Protein AF-A0A9N8WH04-F1 (afdb_monomer_lite)

pLDDT: mean 74.16, std 12.82, range [41.38, 95.62]

Secondary structure (DSSP, 8-state):
----PPPPEEEEE-SSS-EEEEEPPPPP-TTSSHHHHHHHHHTTTTS-GGGG--HHHHHHHHHHHHHHHHHHHHHHHHHHHHHHHHHHHHHHHHHHHHHHHHHHHHHHSTT-TTTSS--HHHHHHHHHH--S-------HHHHHHHHHHHHHHHTS--

Sequence (158 aa):
MRLSQSPTSYEVSNGSDSVFNMTGEEPNNLFSNFFSAIITVYNWDSVSLDTWGFWPLIIMSVIGNVIFVIILQNVIISFMSAAFEDADKDGKHAVIFNQSKLIYDYAFKENSIFFSGQTDLDSKLKDKLRVKYICFYNELAITESWREKSLKWESIPI

Foldseek 3Di:
DDQWFAWDWDWDDDPDPDTDTDTHDTDDDQPPDPVSVVVCLVCVVVDDPVRSVDVVVVVCNVVVVVVVCVVVVVVVCVVVVVVVVVCVLVVVVVVVVVVVVVVVCVCVPPPRCNPPPDDPCVVCVCVVVVDPDDDDDDPPVVVVVVVVVVVVSVPPDD

Structure (mmCIF, N/CA/C/O backbone):
data_AF-A0A9N8WH04-F1
#
_entry.id   AF-A0A9N8WH04-F1
#
loop_
_atom_site.group_PDB
_atom_site.id
_atom_site.type_symbol
_atom_site.label_atom_id
_atom_site.label_alt_id
_atom_site.label_comp_id
_atom_site.label_asym_id
_atom_site.label_entity_id
_atom_site.label_seq_id
_atom_site.pdbx_PDB_ins_code
_atom_site.Cartn_x
_atom_site.Cartn_y
_atom_site.Cartn_z
_atom_site.occupancy
_atom_site.B_iso_or_equiv
_atom_site.auth_seq_id
_atom_site.auth_comp_id
_atom_site.auth_asym_id
_atom_site.auth_atom_id
_atom_site.pdbx_PDB_model_num
ATOM 1 N N . MET A 1 1 ? 28.957 3.208 -28.309 1.00 41.38 1 MET A N 1
ATOM 2 C CA . MET A 1 1 ? 28.004 2.692 -29.312 1.00 41.38 1 MET A CA 1
ATOM 3 C C . MET A 1 1 ? 27.020 3.817 -29.606 1.00 41.38 1 MET A C 1
ATOM 5 O O . MET A 1 1 ? 26.323 4.224 -28.689 1.00 41.38 1 MET A O 1
ATOM 9 N N . ARG A 1 2 ? 27.076 4.440 -30.792 1.00 45.56 2 ARG A N 1
ATOM 10 C CA . ARG A 1 2 ? 26.156 5.530 -31.168 1.00 45.56 2 ARG A CA 1
ATOM 11 C C . ARG A 1 2 ? 24.897 4.894 -31.757 1.00 45.56 2 ARG A C 1
ATOM 13 O O . ARG A 1 2 ? 25.005 4.179 -32.743 1.00 45.56 2 ARG A O 1
ATOM 20 N N . LEU A 1 3 ? 23.748 5.121 -31.126 1.00 53.03 3 LEU A N 1
ATOM 21 C CA . LEU A 1 3 ? 22.442 4.811 -31.708 1.00 53.03 3 LEU A CA 1
ATOM 22 C C . LEU A 1 3 ? 22.166 5.888 -32.766 1.00 53.03 3 LEU A C 1
ATOM 24 O O . LEU A 1 3 ? 22.087 7.067 -32.420 1.00 53.03 3 LEU A O 1
ATOM 28 N N . SER A 1 4 ? 22.123 5.502 -34.039 1.00 53.75 4 SER A N 1
ATOM 29 C CA . SER A 1 4 ? 21.841 6.393 -35.170 1.00 53.75 4 SER A CA 1
ATOM 30 C C . SER A 1 4 ? 20.614 5.884 -35.911 1.00 53.75 4 SER A C 1
ATOM 32 O O . SER A 1 4 ? 20.556 4.709 -36.275 1.00 53.75 4 SER A O 1
ATOM 34 N N . GLN A 1 5 ? 19.645 6.762 -36.133 1.00 59.19 5 GLN A N 1
ATOM 35 C CA . GLN A 1 5 ? 18.474 6.477 -36.953 1.00 59.19 5 GLN A CA 1
ATOM 36 C C . GLN A 1 5 ? 18.784 6.842 -38.409 1.00 59.19 5 GLN A C 1
ATOM 38 O O . GLN A 1 5 ? 19.450 7.842 -38.664 1.00 59.19 5 GLN A O 1
ATOM 43 N N . SER A 1 6 ? 18.311 6.041 -39.366 1.00 56.03 6 SER A N 1
ATOM 44 C CA . SER A 1 6 ? 18.464 6.378 -40.786 1.00 56.03 6 SER A CA 1
ATOM 45 C C . SER A 1 6 ? 17.528 7.537 -41.158 1.00 56.03 6 SER A C 1
ATOM 47 O O . SER A 1 6 ? 16.354 7.496 -40.775 1.00 56.03 6 SER A O 1
ATOM 49 N N . PRO A 1 7 ? 18.008 8.560 -41.885 1.00 59.31 7 PRO A N 1
ATOM 50 C CA . PRO A 1 7 ? 17.178 9.695 -42.260 1.00 59.31 7 PRO A CA 1
ATOM 51 C C . PRO A 1 7 ? 16.069 9.274 -43.231 1.00 59.31 7 PRO A C 1
ATOM 53 O O . PRO A 1 7 ? 16.267 8.447 -44.122 1.00 59.31 7 PRO A O 1
ATOM 56 N N . THR A 1 8 ? 14.881 9.853 -43.061 1.00 58.41 8 THR A N 1
ATOM 57 C CA . THR A 1 8 ? 13.728 9.590 -43.929 1.00 58.41 8 THR A CA 1
ATOM 58 C C . THR A 1 8 ? 13.892 10.322 -45.259 1.00 58.41 8 THR A C 1
ATOM 60 O O . THR A 1 8 ? 14.022 11.547 -45.275 1.00 58.41 8 THR A O 1
ATOM 63 N N . SER A 1 9 ? 13.870 9.585 -46.371 1.00 60.44 9 SER A N 1
ATOM 64 C CA . SER A 1 9 ? 13.879 10.146 -47.727 1.00 60.44 9 SER A CA 1
ATOM 65 C C . SER A 1 9 ? 12.450 10.373 -48.204 1.00 60.44 9 SER A C 1
ATOM 67 O O . SER A 1 9 ? 11.623 9.465 -48.111 1.00 60.44 9 SER A O 1
ATOM 69 N N . TYR A 1 10 ? 12.164 11.562 -48.726 1.00 63.59 10 TYR A N 1
ATOM 70 C CA . TYR A 1 10 ? 10.883 11.891 -49.341 1.00 63.59 10 TYR A CA 1
ATOM 71 C C . TYR A 1 10 ? 11.083 12.253 -50.812 1.00 63.59 10 TYR A C 1
ATOM 73 O O . TYR A 1 10 ? 11.990 13.009 -51.164 1.00 63.59 10 TYR A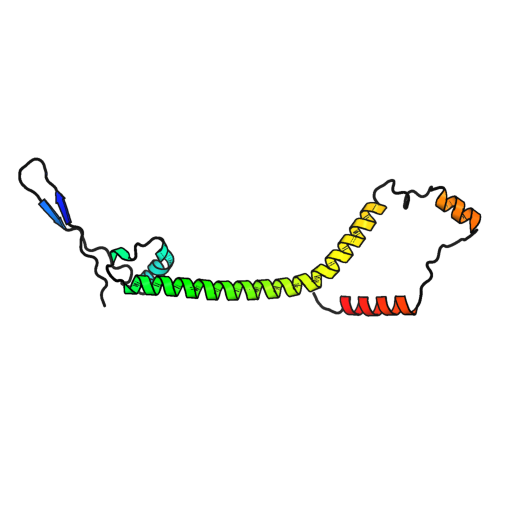 O 1
ATOM 81 N N . GLU A 1 11 ? 10.239 11.678 -51.668 1.00 68.69 11 GLU A N 1
ATOM 82 C CA . GLU A 1 11 ? 10.210 11.975 -53.098 1.00 68.69 11 GLU A CA 1
ATOM 83 C C . GLU A 1 11 ? 9.125 13.019 -53.359 1.00 68.69 11 GLU A C 1
ATOM 85 O O . GLU A 1 11 ? 7.943 12.793 -53.087 1.00 68.69 11 GLU A O 1
ATOM 90 N N . VAL A 1 12 ? 9.524 14.184 -53.869 1.00 66.75 12 VAL A N 1
ATOM 91 C CA . VAL A 1 12 ? 8.592 15.253 -54.246 1.00 66.75 12 VAL A CA 1
ATOM 92 C C . VAL A 1 12 ? 8.569 15.364 -55.765 1.00 66.75 12 VAL A C 1
ATOM 94 O O . VAL A 1 12 ? 9.560 15.760 -56.378 1.00 66.75 12 VAL A O 1
ATOM 97 N N . SER A 1 13 ? 7.426 15.042 -56.378 1.00 66.38 13 SER A N 1
ATOM 98 C CA . SER A 1 13 ? 7.180 15.282 -57.804 1.00 66.38 13 SER A CA 1
ATOM 99 C C . SER A 1 13 ? 6.296 16.517 -57.979 1.00 66.38 13 SER A C 1
ATOM 101 O O . SER A 1 13 ? 5.121 16.503 -57.605 1.00 66.38 13 SER A O 1
ATOM 103 N N . ASN A 1 14 ? 6.832 17.587 -58.562 1.00 58.03 14 ASN A N 1
ATOM 104 C CA . ASN A 1 14 ? 6.067 18.800 -58.854 1.00 58.03 14 ASN A CA 1
ATOM 105 C C . ASN A 1 14 ? 5.656 18.838 -60.331 1.00 58.03 14 ASN A C 1
ATOM 107 O O . ASN A 1 14 ? 6.241 19.594 -61.103 1.00 58.03 14 ASN A O 1
ATOM 111 N N . GLY A 1 15 ? 4.712 17.974 -60.732 1.00 63.91 15 GLY A N 1
ATOM 112 C CA . GLY A 1 15 ? 3.987 18.030 -62.021 1.00 63.91 15 GLY A CA 1
ATOM 113 C C . GLY A 1 15 ? 4.820 18.100 -63.316 1.00 63.91 15 GLY A C 1
ATOM 114 O O . GLY A 1 15 ? 4.268 18.315 -64.389 1.00 63.91 15 GLY A O 1
ATOM 115 N N . SER A 1 16 ? 6.132 17.933 -63.215 1.00 63.44 16 SER A N 1
ATOM 116 C CA . SER A 1 16 ? 7.155 17.920 -64.253 1.00 63.44 16 SER A CA 1
ATOM 117 C C . SER A 1 16 ? 8.050 16.720 -63.949 1.00 63.44 16 SER A C 1
ATOM 119 O O . SER A 1 16 ? 8.187 16.355 -62.780 1.00 63.44 16 SER A O 1
ATOM 121 N N . ASP A 1 17 ? 8.635 16.092 -64.971 1.00 63.91 17 ASP A N 1
ATOM 122 C CA . ASP A 1 17 ? 9.344 14.797 -64.881 1.00 63.91 17 ASP A CA 1
ATOM 123 C C . ASP A 1 17 ? 10.583 14.778 -63.951 1.00 63.91 17 ASP A C 1
ATOM 125 O O . ASP A 1 17 ? 11.305 13.784 -63.876 1.00 63.91 17 ASP A O 1
ATOM 129 N N . SER A 1 18 ? 10.861 15.860 -63.223 1.00 60.97 18 SER A N 1
ATOM 130 C CA . SER A 1 18 ? 11.890 15.913 -62.189 1.00 60.97 18 SER A CA 1
ATOM 131 C C . SER A 1 18 ? 11.349 15.428 -60.838 1.00 60.97 18 SER A C 1
ATOM 133 O O . SER A 1 18 ? 10.561 16.119 -60.185 1.00 60.97 18 SER A O 1
ATOM 135 N N . VAL A 1 19 ? 11.822 14.259 -60.404 1.00 70.19 19 VAL A N 1
ATOM 136 C CA . VAL A 1 19 ? 11.667 13.748 -59.035 1.00 70.19 19 VAL A CA 1
ATOM 137 C C . VAL A 1 19 ? 12.807 14.300 -58.181 1.00 70.19 19 VAL A C 1
ATOM 139 O O . VAL A 1 19 ? 13.979 14.094 -58.501 1.00 70.19 19 VAL A O 1
ATOM 142 N N . PHE A 1 20 ? 12.476 15.013 -57.104 1.00 65.75 20 PHE A N 1
ATOM 143 C CA . PHE A 1 20 ? 13.465 15.498 -56.143 1.00 65.75 20 PHE A CA 1
ATOM 144 C C . PHE A 1 20 ? 13.474 14.595 -54.911 1.00 65.75 20 PHE A C 1
ATOM 146 O O . PHE A 1 20 ? 12.468 14.502 -54.207 1.00 65.75 20 PHE A O 1
ATOM 153 N N . ASN A 1 21 ? 14.623 13.970 -54.640 1.00 68.50 21 ASN A N 1
ATOM 154 C CA . ASN A 1 21 ? 14.854 13.225 -53.406 1.00 68.50 21 ASN A CA 1
ATOM 155 C C . ASN A 1 21 ? 15.413 14.180 -52.366 1.00 68.50 21 ASN A C 1
ATOM 157 O O . ASN A 1 21 ? 16.516 14.711 -52.515 1.00 68.50 21 ASN A O 1
ATOM 161 N N . MET A 1 22 ? 14.641 14.399 -51.317 1.00 58.47 22 MET A N 1
ATOM 162 C CA . MET A 1 22 ? 15.063 15.210 -50.195 1.00 58.47 22 MET A CA 1
ATOM 163 C C . MET A 1 22 ? 15.243 14.283 -48.993 1.00 58.47 22 MET A C 1
ATOM 165 O O . MET A 1 22 ? 14.351 13.524 -48.616 1.00 58.47 22 MET A O 1
ATOM 169 N N . THR A 1 23 ? 16.434 14.314 -48.411 1.00 62.62 23 THR A N 1
ATOM 170 C CA . THR A 1 23 ? 16.778 13.516 -47.235 1.00 62.62 23 THR A CA 1
ATOM 171 C C . THR A 1 23 ? 16.531 14.375 -45.999 1.00 62.62 23 THR A C 1
ATOM 173 O O . THR A 1 23 ? 17.089 15.467 -45.894 1.00 62.62 23 THR A O 1
ATOM 176 N N . GLY A 1 24 ? 15.660 13.927 -45.091 1.00 59.81 24 GLY A N 1
ATOM 177 C CA . GLY A 1 24 ? 15.426 14.607 -43.813 1.00 59.81 24 GLY A CA 1
ATOM 178 C C . GLY A 1 24 ? 16.674 14.617 -42.925 1.00 59.81 24 GLY A C 1
ATOM 179 O O . GLY A 1 24 ? 17.574 13.797 -43.105 1.00 59.81 24 GLY A O 1
ATOM 180 N N . GLU A 1 25 ? 16.737 15.540 -41.963 1.00 59.53 25 GLU A N 1
ATOM 181 C CA . GLU A 1 25 ? 17.803 15.541 -40.952 1.00 59.53 25 GLU A CA 1
ATOM 182 C C . GLU A 1 25 ? 17.748 14.258 -40.105 1.00 59.53 25 GLU A C 1
ATOM 184 O O . GLU A 1 25 ? 16.666 13.737 -39.818 1.00 59.53 25 GLU A O 1
ATOM 189 N N . GLU A 1 26 ? 18.916 13.739 -39.705 1.00 61.09 26 GLU A N 1
ATOM 190 C CA . GLU A 1 26 ? 18.972 12.628 -38.754 1.00 61.09 26 GLU A CA 1
ATOM 191 C C . GLU A 1 26 ? 18.292 13.052 -37.444 1.00 61.09 26 GLU A C 1
ATOM 193 O O . GLU A 1 26 ? 18.658 14.077 -36.859 1.00 61.09 26 GLU A O 1
ATOM 198 N N . PRO A 1 27 ? 17.304 12.291 -36.951 1.00 63.97 27 PRO A N 1
ATOM 199 C CA . PRO A 1 27 ? 16.611 12.658 -35.732 1.00 63.97 27 PRO A CA 1
ATOM 200 C C . PRO A 1 27 ? 17.558 12.589 -34.534 1.00 63.97 27 PRO A C 1
ATOM 202 O O . PRO A 1 27 ? 18.415 11.709 -34.411 1.00 63.97 27 PRO A O 1
ATOM 205 N N . ASN A 1 28 ? 17.386 13.558 -33.636 1.00 66.00 28 ASN A N 1
ATOM 206 C CA . ASN A 1 28 ? 18.251 13.744 -32.480 1.00 66.00 28 ASN A CA 1
ATOM 207 C C . ASN A 1 28 ? 18.311 12.476 -31.619 1.00 66.00 28 ASN A C 1
ATOM 209 O O . ASN A 1 28 ? 17.286 11.940 -31.196 1.00 66.00 28 ASN A O 1
ATOM 213 N N . ASN A 1 29 ? 19.527 12.021 -31.306 1.00 71.38 29 ASN A N 1
ATOM 214 C CA . ASN A 1 29 ? 19.728 10.873 -30.429 1.00 71.38 29 ASN A CA 1
ATOM 215 C C . ASN A 1 29 ? 19.226 11.188 -29.007 1.00 71.38 29 ASN A C 1
ATOM 217 O O . ASN A 1 29 ? 19.852 11.946 -28.256 1.00 71.38 29 ASN A O 1
ATOM 221 N N . LEU A 1 30 ? 18.115 10.551 -28.637 1.00 70.50 30 LEU A N 1
ATOM 222 C CA . LEU A 1 30 ? 17.441 10.681 -27.344 1.00 70.50 30 LEU A CA 1
ATOM 223 C C . LEU A 1 30 ? 18.308 10.203 -26.157 1.00 70.50 30 LEU A C 1
ATOM 225 O O . LEU A 1 30 ? 18.155 10.681 -25.035 1.00 70.50 30 LEU A O 1
ATOM 229 N N . PHE A 1 31 ? 19.296 9.342 -26.413 1.00 73.25 31 PHE A N 1
ATOM 230 C CA . PHE A 1 31 ? 20.243 8.805 -25.427 1.00 73.25 31 PHE A CA 1
ATOM 231 C C . PHE A 1 31 ? 21.616 9.497 -25.455 1.00 73.25 31 PHE A C 1
ATOM 233 O O . PHE A 1 31 ? 22.594 8.974 -24.921 1.00 73.25 31 PHE A O 1
ATOM 240 N N . SER A 1 32 ? 21.725 10.662 -26.098 1.00 78.56 32 SER A N 1
ATOM 241 C CA . SER A 1 32 ? 23.000 11.376 -26.281 1.00 78.56 32 SER A CA 1
ATOM 242 C C . SER A 1 32 ? 23.643 11.880 -24.983 1.00 78.56 32 SER A C 1
ATOM 244 O O . SER A 1 32 ? 24.868 11.969 -24.908 1.00 78.56 32 SER A O 1
ATOM 246 N N . ASN A 1 33 ? 22.843 12.204 -23.965 1.00 80.69 33 ASN A N 1
ATOM 247 C CA . ASN A 1 33 ? 23.299 12.704 -22.667 1.00 80.69 33 ASN A CA 1
ATOM 248 C C . ASN A 1 33 ? 22.556 11.983 -21.533 1.00 80.69 33 ASN A C 1
ATOM 250 O O . ASN A 1 33 ? 21.420 11.554 -21.715 1.00 80.69 33 ASN A O 1
ATOM 254 N N . PHE A 1 34 ? 23.172 11.897 -20.355 1.00 78.88 34 PHE A N 1
ATOM 255 C CA . PHE A 1 34 ? 22.618 11.291 -19.146 1.00 78.88 34 PHE A CA 1
ATOM 256 C C . PHE A 1 34 ? 21.215 11.816 -18.805 1.00 78.88 34 PHE A C 1
ATOM 258 O O . PHE A 1 34 ? 20.294 11.026 -18.624 1.00 78.88 34 PHE A O 1
ATOM 265 N N . PHE A 1 35 ? 21.013 13.138 -18.788 1.00 79.81 35 PHE A N 1
ATOM 266 C CA . PHE A 1 35 ? 19.697 13.717 -18.493 1.00 79.81 35 PHE A CA 1
ATOM 267 C C . PHE A 1 35 ? 18.659 13.415 -19.580 1.00 79.81 35 PHE A C 1
ATOM 269 O O . PHE A 1 35 ? 17.525 13.064 -19.263 1.00 79.81 35 PHE A O 1
ATOM 276 N N . SER A 1 36 ? 19.052 13.480 -20.855 1.00 76.44 36 SER A N 1
ATOM 277 C CA . SER A 1 36 ? 18.177 13.112 -21.975 1.00 76.44 36 SER A CA 1
ATOM 278 C C . SER A 1 36 ? 17.806 11.631 -21.930 1.00 76.44 36 SER A C 1
ATOM 280 O O . SER A 1 36 ? 16.652 11.285 -22.164 1.00 76.44 36 SER A O 1
ATOM 282 N N . ALA A 1 37 ? 18.743 10.765 -21.541 1.00 80.00 37 ALA A N 1
ATOM 283 C CA . ALA A 1 37 ? 18.500 9.343 -21.357 1.00 80.00 37 ALA A CA 1
ATOM 284 C C . ALA A 1 37 ? 17.501 9.088 -20.219 1.00 80.00 37 ALA A C 1
ATOM 286 O O . ALA A 1 37 ? 16.590 8.289 -20.400 1.00 80.00 37 ALA A O 1
ATOM 287 N N . ILE A 1 38 ? 17.602 9.806 -19.093 1.00 80.12 38 ILE A N 1
ATOM 288 C CA . ILE A 1 38 ? 16.616 9.712 -18.001 1.00 80.12 38 ILE A CA 1
ATOM 289 C C . ILE A 1 38 ? 15.223 10.117 -18.488 1.00 80.12 38 ILE A C 1
ATOM 291 O O . ILE A 1 38 ? 14.267 9.378 -18.271 1.00 80.12 38 ILE A O 1
ATOM 295 N N . ILE A 1 39 ? 15.102 11.258 -19.173 1.00 80.81 39 ILE A N 1
ATOM 296 C CA . ILE A 1 39 ? 13.814 11.745 -19.695 1.00 80.81 39 ILE A CA 1
ATOM 297 C C . ILE A 1 39 ? 13.236 10.758 -20.719 1.00 80.81 39 ILE A C 1
ATOM 299 O O . ILE A 1 39 ? 12.033 10.507 -20.735 1.00 80.81 39 ILE A O 1
ATOM 303 N N . THR A 1 40 ? 14.096 10.163 -21.542 1.00 79.25 40 THR A N 1
ATOM 304 C CA . THR A 1 40 ? 13.710 9.165 -22.546 1.00 79.25 40 THR A CA 1
ATOM 305 C C . THR A 1 40 ? 13.233 7.867 -21.904 1.00 79.25 40 THR A C 1
ATOM 307 O O . THR A 1 40 ? 12.235 7.313 -22.348 1.00 79.25 40 THR A O 1
ATOM 310 N N . VAL A 1 41 ? 13.896 7.395 -20.843 1.00 79.25 41 VAL A N 1
ATOM 311 C CA . VAL A 1 41 ? 13.463 6.212 -20.080 1.00 79.25 41 VAL A CA 1
ATOM 312 C C . VAL A 1 41 ? 12.170 6.494 -19.312 1.00 79.25 41 VAL A C 1
ATOM 314 O O . VAL A 1 41 ? 11.294 5.642 -19.265 1.00 79.25 41 VAL A O 1
ATOM 317 N N . TYR A 1 42 ? 12.004 7.695 -18.755 1.00 77.94 42 TYR A N 1
ATOM 318 C CA . TYR A 1 42 ? 10.766 8.091 -18.080 1.00 77.94 42 TYR A CA 1
ATOM 319 C C . TYR A 1 42 ? 9.567 8.112 -19.044 1.00 77.94 42 TYR A C 1
ATOM 321 O O . TYR A 1 42 ? 8.492 7.623 -18.713 1.00 77.94 42 TYR A O 1
ATOM 329 N N . ASN A 1 43 ? 9.772 8.607 -20.267 1.00 77.69 43 ASN A N 1
ATOM 330 C CA . ASN A 1 43 ? 8.753 8.658 -21.317 1.00 77.69 43 ASN A CA 1
ATOM 331 C C . ASN A 1 43 ? 8.783 7.437 -22.256 1.00 77.69 43 ASN A C 1
ATOM 333 O O . ASN A 1 43 ? 8.215 7.496 -23.347 1.00 77.69 43 ASN A O 1
ATOM 337 N N . TRP A 1 44 ? 9.427 6.333 -21.867 1.00 77.56 44 TRP A N 1
ATOM 338 C CA . TRP A 1 44 ? 9.657 5.171 -22.738 1.00 77.56 44 TRP A CA 1
ATOM 339 C C . TRP A 1 44 ? 8.390 4.484 -23.264 1.00 77.56 44 TRP A C 1
ATOM 341 O O . TRP A 1 44 ? 8.457 3.813 -24.286 1.00 77.56 44 TRP A O 1
ATOM 351 N N . ASP A 1 45 ? 7.244 4.688 -22.610 1.00 72.06 45 ASP A N 1
ATOM 352 C CA . ASP A 1 45 ? 5.932 4.189 -23.037 1.00 72.06 45 ASP A CA 1
ATOM 353 C C . ASP A 1 45 ? 5.433 4.925 -24.294 1.00 72.06 45 ASP A C 1
ATOM 355 O O . ASP A 1 45 ? 4.764 4.359 -25.152 1.00 72.06 45 ASP A O 1
ATOM 359 N N . SER A 1 46 ? 5.839 6.189 -24.450 1.00 70.38 46 SER A N 1
ATOM 360 C CA . SER A 1 46 ? 5.495 7.039 -25.597 1.00 70.38 46 SER A CA 1
ATOM 361 C C . SER A 1 46 ? 6.509 6.980 -26.744 1.00 70.38 46 SER A C 1
ATOM 363 O O . SER A 1 46 ? 6.264 7.534 -27.815 1.00 70.38 46 SER A O 1
ATOM 365 N N . VAL A 1 47 ? 7.658 6.329 -26.533 1.00 69.25 47 VAL A N 1
ATOM 366 C CA . VAL A 1 47 ? 8.751 6.262 -27.508 1.00 69.25 47 VAL A CA 1
ATOM 367 C C . VAL A 1 47 ? 8.772 4.882 -28.155 1.00 69.25 47 VAL A C 1
ATOM 369 O O . VAL A 1 47 ? 8.973 3.869 -27.490 1.00 69.25 47 VAL A O 1
ATOM 372 N N . SER A 1 48 ? 8.639 4.828 -29.480 1.00 66.81 48 SER A N 1
ATOM 373 C CA . SER A 1 48 ? 8.793 3.589 -30.242 1.00 66.81 48 SER A CA 1
ATOM 374 C C . SER A 1 48 ? 10.255 3.124 -30.227 1.00 66.81 48 SER A C 1
ATOM 376 O O . SER A 1 48 ? 11.081 3.536 -31.042 1.00 66.81 48 SER A O 1
ATOM 378 N N . LEU A 1 49 ? 10.586 2.231 -29.289 1.00 67.69 49 LEU A N 1
ATOM 379 C CA . LEU A 1 49 ? 11.927 1.640 -29.160 1.00 67.69 49 LEU A CA 1
ATOM 380 C C . LEU A 1 49 ? 12.355 0.845 -30.411 1.00 67.69 49 LEU A C 1
ATOM 382 O O . LEU A 1 49 ? 13.549 0.688 -30.656 1.00 67.69 49 LEU A O 1
ATOM 386 N N . ASP A 1 50 ? 11.392 0.403 -31.223 1.00 66.75 50 ASP A N 1
ATOM 387 C CA . ASP A 1 50 ? 11.610 -0.290 -32.501 1.00 66.75 50 ASP A CA 1
ATOM 388 C C . ASP A 1 50 ? 12.220 0.617 -33.590 1.00 66.75 50 ASP A C 1
ATOM 390 O O . ASP A 1 50 ? 12.980 0.166 -34.445 1.00 66.75 50 ASP A O 1
ATOM 394 N N . THR A 1 51 ? 12.000 1.935 -33.511 1.00 63.69 51 THR A N 1
ATOM 395 C CA . THR A 1 51 ? 12.532 2.916 -34.478 1.00 63.69 51 THR A CA 1
ATOM 396 C C . THR A 1 51 ? 14.065 2.951 -34.522 1.00 63.69 51 THR A C 1
ATOM 398 O O . THR A 1 51 ? 14.653 3.385 -35.512 1.00 63.69 51 THR A O 1
ATOM 401 N N . TRP A 1 52 ? 14.728 2.464 -33.472 1.00 65.38 52 TRP A N 1
ATOM 402 C CA . TRP A 1 52 ? 16.185 2.487 -33.333 1.00 65.38 52 TRP A CA 1
ATOM 403 C C . TRP A 1 52 ? 16.879 1.239 -33.899 1.00 65.38 52 TRP A C 1
ATOM 405 O O . TRP A 1 52 ? 18.106 1.160 -33.841 1.00 65.38 52 TRP A O 1
ATOM 415 N N . GLY A 1 53 ? 16.127 0.254 -34.416 1.00 67.50 53 GLY A N 1
ATOM 416 C CA . GLY A 1 53 ? 16.678 -0.956 -35.046 1.00 67.50 53 GLY A CA 1
ATOM 417 C C . GLY A 1 53 ? 17.563 -1.809 -34.126 1.00 67.50 53 GLY A C 1
ATOM 418 O O . GLY A 1 53 ? 18.362 -2.616 -34.600 1.00 67.50 53 GLY A O 1
ATOM 419 N N . PHE A 1 54 ? 17.463 -1.620 -32.806 1.00 74.38 54 PHE A N 1
ATOM 420 C CA . PHE A 1 54 ? 18.357 -2.220 -31.819 1.00 74.38 54 PHE A CA 1
ATOM 421 C C . PHE A 1 54 ? 17.578 -3.110 -30.850 1.00 74.38 54 PHE A C 1
ATOM 423 O O . PHE A 1 54 ? 17.147 -2.696 -29.775 1.00 74.38 54 PHE A O 1
ATOM 430 N N . TRP A 1 55 ? 17.440 -4.379 -31.231 1.00 77.00 55 TRP A N 1
ATOM 431 C CA . TRP A 1 55 ? 16.730 -5.410 -30.469 1.00 77.00 55 TRP A CA 1
ATOM 432 C C . TRP A 1 55 ? 17.097 -5.489 -28.965 1.00 77.00 55 TRP A C 1
ATOM 434 O O . TRP A 1 55 ? 16.177 -5.625 -28.153 1.00 77.00 55 TRP A O 1
ATOM 444 N N . PRO A 1 56 ? 18.364 -5.339 -28.517 1.00 82.69 56 PRO A N 1
ATOM 445 C CA . PRO A 1 56 ? 18.670 -5.425 -27.086 1.00 82.69 56 PRO A CA 1
ATOM 446 C C . PRO A 1 56 ? 17.982 -4.359 -26.213 1.00 82.69 56 PRO A C 1
ATOM 448 O O . PRO A 1 56 ? 17.734 -4.622 -25.036 1.00 82.69 56 PRO A O 1
ATOM 451 N N . LEU A 1 57 ? 17.614 -3.190 -26.763 1.00 77.50 57 LEU A N 1
ATOM 452 C CA . LEU A 1 57 ? 16.824 -2.176 -26.040 1.00 77.50 57 LEU A CA 1
ATOM 453 C C . LEU A 1 57 ? 15.433 -2.705 -25.671 1.00 77.50 57 LEU A C 1
ATOM 455 O O . LEU A 1 57 ? 14.950 -2.449 -24.569 1.00 77.50 57 LEU A O 1
ATOM 459 N N . ILE A 1 58 ? 14.820 -3.489 -26.560 1.00 79.81 58 ILE A N 1
ATOM 460 C CA . ILE A 1 58 ? 13.502 -4.093 -26.339 1.00 79.81 58 ILE A CA 1
ATOM 461 C C . ILE A 1 58 ? 13.581 -5.098 -25.183 1.00 79.81 58 ILE A C 1
ATOM 463 O O . ILE A 1 58 ? 12.763 -5.053 -24.267 1.00 79.81 58 ILE A O 1
ATOM 467 N N . ILE A 1 59 ? 14.606 -5.957 -25.167 1.00 85.19 59 ILE A N 1
ATOM 468 C CA . ILE A 1 59 ? 14.810 -6.933 -24.083 1.00 85.19 59 ILE A CA 1
ATOM 469 C C . ILE A 1 59 ? 15.039 -6.229 -22.741 1.00 85.19 59 ILE A C 1
ATOM 471 O O . ILE A 1 59 ? 14.402 -6.582 -21.748 1.00 85.19 59 ILE A O 1
ATOM 475 N N . MET A 1 60 ? 15.929 -5.232 -22.701 1.00 84.44 60 MET A N 1
ATOM 476 C CA . MET A 1 60 ? 16.212 -4.481 -21.473 1.00 84.44 60 MET A CA 1
ATOM 477 C C . MET A 1 60 ? 14.962 -3.776 -20.948 1.00 84.44 60 MET A C 1
ATOM 479 O O . MET A 1 60 ? 14.759 -3.729 -19.736 1.00 84.44 60 MET A O 1
ATOM 483 N N . SER A 1 61 ? 14.104 -3.286 -21.847 1.00 79.44 61 SER A N 1
ATOM 484 C CA . SER A 1 61 ? 12.842 -2.657 -21.469 1.00 79.44 61 SER A CA 1
ATOM 485 C C . SER A 1 61 ? 11.874 -3.635 -20.801 1.00 79.44 61 SER A C 1
ATOM 487 O O . SER A 1 61 ? 11.337 -3.359 -19.725 1.00 79.44 61 SER A O 1
ATOM 489 N N . VAL A 1 62 ? 11.711 -4.827 -21.379 1.00 85.88 62 VAL A N 1
ATOM 490 C CA . VAL A 1 62 ? 10.862 -5.881 -20.805 1.00 85.88 62 VAL A CA 1
ATOM 491 C C . VAL A 1 62 ? 11.391 -6.331 -19.443 1.00 85.88 62 VAL A C 1
ATOM 493 O O . VAL A 1 62 ? 10.633 -6.395 -18.477 1.00 85.88 62 VAL A O 1
ATOM 496 N N . ILE A 1 63 ? 12.696 -6.594 -19.334 1.00 89.88 63 ILE A N 1
ATOM 497 C CA . ILE A 1 63 ? 13.317 -7.026 -18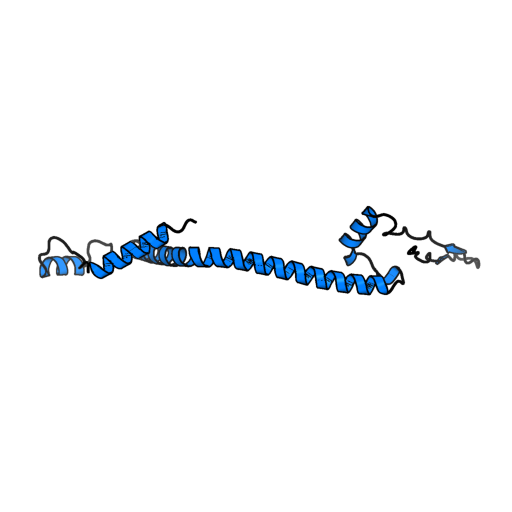.073 1.00 89.88 63 ILE A CA 1
ATOM 498 C C . ILE A 1 63 ? 13.196 -5.933 -17.005 1.00 89.88 63 ILE A C 1
ATOM 500 O O . ILE A 1 63 ? 12.831 -6.227 -15.867 1.00 89.88 63 ILE A O 1
ATOM 504 N N . GLY A 1 64 ? 13.457 -4.675 -17.368 1.00 88.12 64 GLY A N 1
ATOM 505 C CA . GLY A 1 64 ? 13.331 -3.532 -16.465 1.00 88.12 64 GLY A CA 1
ATOM 506 C C . GLY A 1 64 ? 11.913 -3.377 -15.921 1.00 88.12 64 GLY A C 1
ATOM 507 O O . GLY A 1 64 ? 11.744 -3.232 -14.713 1.00 88.12 64 GLY A O 1
ATOM 508 N N . ASN A 1 65 ? 10.899 -3.498 -16.784 1.00 87.06 65 ASN A N 1
ATOM 509 C CA . ASN A 1 65 ? 9.491 -3.485 -16.380 1.00 87.06 65 ASN A CA 1
ATOM 510 C C . ASN A 1 65 ? 9.162 -4.610 -15.396 1.00 87.06 65 ASN A C 1
ATOM 512 O O . ASN A 1 65 ? 8.561 -4.361 -14.354 1.00 87.06 65 ASN A O 1
ATOM 516 N N . VAL A 1 66 ? 9.579 -5.844 -15.695 1.00 92.31 66 VAL A N 1
ATOM 517 C CA . VAL A 1 66 ? 9.320 -7.000 -14.822 1.00 92.31 66 VAL A CA 1
ATOM 518 C C . VAL A 1 66 ? 9.955 -6.795 -13.447 1.00 92.31 66 VAL A C 1
ATOM 520 O O . VAL A 1 66 ? 9.291 -6.984 -12.429 1.00 92.31 66 VAL A O 1
ATOM 523 N N . ILE A 1 67 ? 11.213 -6.352 -13.398 1.00 93.75 67 ILE A N 1
ATOM 524 C CA . ILE A 1 67 ? 11.909 -6.061 -12.137 1.00 93.75 67 ILE A CA 1
ATOM 525 C C . ILE A 1 67 ? 11.207 -4.928 -11.380 1.00 93.75 67 ILE A C 1
ATOM 527 O O . ILE A 1 67 ? 10.991 -5.046 -10.175 1.00 93.75 67 ILE A O 1
ATOM 531 N N . PHE A 1 68 ? 10.819 -3.856 -12.073 1.00 90.44 68 PHE A N 1
ATOM 532 C CA . PHE A 1 68 ? 10.117 -2.725 -11.471 1.00 90.44 68 PHE A CA 1
ATOM 533 C C . PHE A 1 68 ? 8.793 -3.157 -10.832 1.00 90.44 68 PHE A C 1
ATOM 535 O O . PHE A 1 68 ? 8.540 -2.832 -9.672 1.00 90.44 68 PHE A O 1
ATOM 542 N N . VAL A 1 69 ? 7.993 -3.955 -11.544 1.00 94.00 69 VAL A N 1
ATOM 543 C CA . VAL A 1 69 ? 6.733 -4.505 -11.026 1.00 94.00 69 VAL A CA 1
ATOM 544 C C . VAL A 1 69 ? 6.982 -5.393 -9.807 1.00 94.00 69 VAL A C 1
ATOM 546 O O . VAL A 1 69 ? 6.279 -5.249 -8.811 1.00 94.00 69 VAL A O 1
ATOM 549 N N . ILE A 1 70 ? 7.999 -6.260 -9.833 1.00 95.62 70 ILE A N 1
ATOM 550 C CA . ILE A 1 70 ? 8.338 -7.127 -8.691 1.00 95.62 70 ILE A CA 1
ATOM 551 C C . ILE A 1 70 ? 8.714 -6.295 -7.459 1.00 95.62 70 ILE A C 1
ATOM 553 O O . ILE A 1 70 ? 8.222 -6.559 -6.362 1.00 95.62 70 ILE A O 1
ATOM 557 N N . ILE A 1 71 ? 9.567 -5.280 -7.625 1.00 94.88 71 ILE A N 1
ATOM 558 C CA . ILE A 1 71 ? 9.985 -4.406 -6.521 1.00 94.88 71 ILE A CA 1
ATOM 559 C C . ILE A 1 71 ? 8.778 -3.652 -5.962 1.00 94.88 71 ILE A C 1
ATOM 561 O O . ILE A 1 71 ? 8.560 -3.665 -4.750 1.00 94.88 71 ILE A O 1
ATOM 565 N N . LEU A 1 72 ? 7.979 -3.029 -6.831 1.00 94.69 72 LEU A N 1
ATOM 566 C CA . LEU A 1 72 ? 6.820 -2.247 -6.416 1.00 94.69 72 LEU A CA 1
ATOM 567 C C . LEU A 1 72 ? 5.792 -3.123 -5.691 1.00 94.69 72 LEU A C 1
ATOM 569 O O . LEU A 1 72 ? 5.304 -2.742 -4.628 1.00 94.69 72 LEU A O 1
ATOM 573 N N . GLN A 1 73 ? 5.522 -4.320 -6.213 1.00 94.25 73 GLN A N 1
ATOM 574 C CA . GLN A 1 73 ? 4.617 -5.278 -5.589 1.00 94.25 73 GLN A CA 1
ATOM 575 C C . GLN A 1 73 ? 5.111 -5.681 -4.193 1.00 94.25 73 GLN A C 1
ATOM 577 O O . GLN A 1 73 ? 4.326 -5.671 -3.246 1.00 94.25 73 GLN A O 1
ATOM 582 N N . ASN A 1 74 ? 6.407 -5.964 -4.033 1.00 94.00 74 ASN A N 1
ATOM 583 C CA . ASN A 1 74 ? 6.994 -6.317 -2.737 1.00 94.00 74 ASN A CA 1
ATOM 584 C C . ASN A 1 74 ? 6.892 -5.173 -1.714 1.00 94.00 74 ASN A C 1
ATOM 586 O O . ASN A 1 74 ? 6.601 -5.417 -0.542 1.00 94.00 74 ASN A O 1
ATOM 590 N N . VAL A 1 75 ? 7.085 -3.924 -2.149 1.00 95.00 75 VAL A N 1
ATOM 591 C CA . VAL A 1 75 ? 6.937 -2.740 -1.286 1.00 95.00 75 VAL A CA 1
ATOM 592 C C . VAL A 1 75 ? 5.480 -2.540 -0.872 1.00 95.00 75 VAL A C 1
ATOM 594 O O . VAL A 1 75 ? 5.213 -2.349 0.313 1.00 95.00 75 VAL A O 1
ATOM 597 N N . ILE A 1 76 ? 4.534 -2.630 -1.814 1.00 94.38 76 ILE A N 1
ATOM 598 C CA . ILE A 1 76 ? 3.099 -2.486 -1.526 1.00 94.38 76 ILE A CA 1
ATOM 599 C C . ILE A 1 76 ? 2.631 -3.570 -0.554 1.00 94.38 76 ILE A C 1
ATOM 601 O O . ILE A 1 76 ? 1.907 -3.260 0.386 1.00 94.38 76 ILE A O 1
ATOM 605 N N . ILE A 1 77 ? 3.058 -4.823 -0.742 1.00 93.88 77 ILE A N 1
ATOM 606 C CA . ILE A 1 77 ? 2.709 -5.926 0.164 1.00 93.88 77 ILE A CA 1
ATOM 607 C C . ILE A 1 77 ? 3.244 -5.657 1.567 1.00 93.88 77 ILE A C 1
ATOM 609 O O . ILE A 1 77 ? 2.500 -5.819 2.529 1.00 93.88 77 ILE A O 1
ATOM 613 N N . SER A 1 78 ? 4.501 -5.229 1.691 1.00 95.19 78 SER A N 1
ATOM 614 C CA . SER A 1 78 ? 5.099 -4.898 2.989 1.00 95.19 78 SER A CA 1
ATOM 615 C C . SER A 1 78 ? 4.339 -3.765 3.684 1.00 95.19 78 SER A C 1
ATOM 617 O O . SER A 1 78 ? 3.937 -3.899 4.838 1.00 95.19 78 SER A O 1
ATOM 619 N N . PHE A 1 79 ? 4.049 -2.690 2.948 1.00 94.06 79 PHE A N 1
ATOM 620 C CA . PHE A 1 79 ? 3.291 -1.550 3.456 1.00 94.06 79 PHE A CA 1
ATOM 621 C C . PHE A 1 79 ? 1.875 -1.944 3.897 1.00 94.06 79 PHE A C 1
ATOM 623 O O . PHE A 1 79 ? 1.470 -1.636 5.015 1.00 94.06 79 PHE A O 1
ATOM 630 N N . MET A 1 80 ? 1.135 -2.659 3.044 1.00 94.19 80 MET A N 1
ATOM 631 C CA . MET A 1 80 ? -0.216 -3.124 3.360 1.00 94.19 80 MET A CA 1
ATOM 632 C C . MET A 1 80 ? -0.217 -4.101 4.531 1.00 94.19 80 MET A C 1
ATOM 634 O O . MET A 1 80 ? -1.125 -4.042 5.348 1.00 94.19 80 MET A O 1
ATOM 638 N N . SER A 1 81 ? 0.789 -4.971 4.638 1.00 92.69 81 SER A N 1
ATOM 639 C CA . SER A 1 81 ? 0.895 -5.917 5.753 1.00 92.69 81 SER A CA 1
ATOM 640 C C . SER A 1 81 ? 1.089 -5.193 7.082 1.00 92.69 81 SER A C 1
ATOM 642 O O . SER A 1 81 ? 0.376 -5.500 8.030 1.00 92.69 81 SER A O 1
ATOM 644 N N . ALA A 1 82 ? 1.978 -4.196 7.135 1.00 89.88 82 ALA A N 1
ATOM 645 C CA . ALA A 1 82 ? 2.175 -3.378 8.332 1.00 89.88 82 ALA A CA 1
ATOM 646 C C . ALA A 1 82 ? 0.901 -2.598 8.701 1.00 89.88 82 ALA A C 1
ATOM 648 O O . ALA A 1 82 ? 0.430 -2.671 9.831 1.00 89.88 82 ALA A O 1
ATOM 649 N N . ALA A 1 83 ? 0.274 -1.937 7.720 1.00 88.88 83 ALA A N 1
ATOM 650 C CA . ALA A 1 83 ? -0.977 -1.215 7.943 1.00 88.88 83 ALA A CA 1
ATOM 651 C C . ALA A 1 83 ? -2.124 -2.138 8.403 1.00 88.88 83 ALA A C 1
ATOM 653 O O . ALA A 1 83 ? -2.981 -1.720 9.179 1.00 88.88 83 ALA A O 1
ATOM 654 N N . PHE A 1 84 ? -2.160 -3.387 7.928 1.00 86.88 84 PHE A N 1
ATOM 655 C CA . PHE A 1 84 ? -3.167 -4.368 8.332 1.00 86.88 84 PHE A CA 1
ATOM 656 C C . PHE A 1 84 ? -2.915 -4.913 9.741 1.00 86.88 84 PHE A C 1
ATOM 658 O O . PHE A 1 84 ? -3.875 -5.179 10.456 1.00 86.88 84 PHE A O 1
ATOM 665 N N . GLU A 1 85 ? -1.655 -5.069 10.154 1.00 87.81 85 GLU A N 1
ATOM 666 C CA . GLU A 1 85 ? -1.302 -5.455 11.525 1.00 87.81 85 GLU A CA 1
ATOM 667 C C . GLU A 1 85 ? -1.770 -4.395 12.532 1.00 87.81 85 GLU A C 1
ATOM 669 O O . GLU A 1 85 ? -2.458 -4.727 13.504 1.00 87.81 85 GLU A O 1
ATOM 674 N N . ASP A 1 86 ? -1.506 -3.120 12.239 1.00 85.00 86 ASP A N 1
ATOM 675 C CA . ASP A 1 86 ? -1.989 -1.994 13.044 1.00 85.00 86 ASP A CA 1
ATOM 676 C C . ASP A 1 86 ? -3.530 -1.945 13.057 1.00 85.00 86 ASP A C 1
ATOM 678 O O . ASP A 1 86 ? -4.163 -1.859 14.114 1.00 85.00 86 ASP A O 1
ATOM 682 N N . ALA A 1 87 ? -4.165 -2.096 11.888 1.00 82.81 87 ALA A N 1
ATOM 683 C CA . ALA A 1 87 ? -5.620 -2.078 11.767 1.00 82.81 87 ALA A CA 1
ATOM 684 C C . ALA A 1 87 ? -6.323 -3.299 12.392 1.00 82.81 87 ALA A C 1
ATOM 686 O O . ALA A 1 87 ? -7.464 -3.161 12.825 1.00 82.81 87 ALA A O 1
ATOM 687 N N . ASP A 1 88 ? -5.710 -4.486 12.460 1.00 84.50 88 ASP A N 1
ATOM 688 C CA . ASP A 1 88 ? -6.294 -5.649 13.154 1.00 84.50 88 ASP A CA 1
ATOM 689 C C . ASP A 1 88 ? -6.309 -5.433 14.672 1.00 84.50 88 ASP A C 1
ATOM 691 O O . ASP A 1 88 ? -7.302 -5.746 15.346 1.00 84.50 88 ASP A O 1
ATOM 695 N N . LYS A 1 89 ? -5.225 -4.860 15.207 1.00 80.19 89 LYS A N 1
ATOM 696 C CA . LYS A 1 89 ? -5.109 -4.515 16.626 1.00 80.19 89 LYS A CA 1
ATOM 697 C C . LYS A 1 89 ? -6.167 -3.483 17.027 1.00 80.19 89 LYS A C 1
ATOM 699 O O . LYS A 1 89 ? -6.907 -3.716 17.988 1.00 80.19 89 LYS A O 1
ATOM 704 N N . ASP A 1 90 ? -6.308 -2.413 16.252 1.00 80.38 90 ASP A N 1
ATOM 705 C CA . ASP A 1 90 ? -7.258 -1.333 16.547 1.00 80.38 90 ASP A CA 1
ATOM 706 C C . ASP A 1 90 ? -8.695 -1.684 16.132 1.00 80.38 90 ASP A C 1
ATOM 708 O O . ASP A 1 90 ? -9.672 -1.322 16.798 1.00 80.38 90 ASP A O 1
ATOM 712 N N . GLY A 1 91 ? -8.847 -2.463 15.062 1.00 80.31 91 GLY A N 1
ATOM 713 C CA . GLY A 1 91 ? -10.127 -2.863 14.490 1.00 80.31 91 GLY A CA 1
ATOM 714 C C . GLY A 1 91 ? -10.958 -3.713 15.442 1.00 80.31 91 GLY A C 1
ATOM 715 O O . GLY A 1 91 ? -12.166 -3.504 15.555 1.00 80.31 91 GLY A O 1
ATOM 716 N N . LYS A 1 92 ? -10.333 -4.620 16.203 1.00 80.69 92 LYS A N 1
ATOM 717 C CA . LYS A 1 92 ? -11.038 -5.407 17.234 1.00 80.69 92 LYS A CA 1
ATOM 718 C C . LYS A 1 92 ? -11.682 -4.514 18.292 1.00 80.69 92 LYS A C 1
ATOM 720 O O . LYS A 1 92 ? -12.830 -4.750 18.676 1.00 80.69 92 LYS A O 1
ATOM 725 N N . HIS A 1 93 ? -10.971 -3.479 18.733 1.00 80.44 93 HIS A N 1
ATOM 726 C CA . HIS A 1 93 ? -11.496 -2.523 19.701 1.00 80.44 93 HIS A CA 1
ATOM 727 C C . HIS A 1 93 ? -12.607 -1.664 19.085 1.00 80.44 93 HIS A C 1
ATOM 729 O O . HIS A 1 93 ? -13.690 -1.541 19.663 1.00 80.44 93 HIS A O 1
ATOM 735 N N . ALA A 1 94 ? -12.381 -1.154 17.873 1.00 82.44 94 ALA A N 1
ATOM 736 C CA . ALA A 1 94 ? -13.351 -0.349 17.140 1.00 82.44 94 ALA A CA 1
ATOM 737 C C . ALA A 1 94 ? -14.662 -1.105 16.869 1.00 82.44 94 ALA A C 1
ATOM 739 O O . ALA A 1 94 ? -15.737 -0.522 16.995 1.00 82.44 94 ALA A O 1
ATOM 740 N N . VAL A 1 95 ? -14.606 -2.404 16.554 1.00 88.06 95 VAL A N 1
ATOM 741 C CA . VAL A 1 95 ? -15.801 -3.234 16.331 1.00 88.06 95 VAL A CA 1
ATOM 742 C C . VAL A 1 95 ? -16.619 -3.381 17.610 1.00 88.06 95 VAL A C 1
ATOM 744 O O . VAL A 1 95 ? -17.828 -3.164 17.569 1.00 88.06 95 VAL A O 1
ATOM 747 N N . ILE A 1 96 ? -15.990 -3.713 18.742 1.00 85.25 96 ILE A N 1
ATOM 748 C CA . ILE A 1 96 ? -16.702 -3.864 20.024 1.00 85.25 96 ILE A CA 1
ATOM 749 C C . ILE A 1 96 ? -17.305 -2.525 20.456 1.00 85.25 96 ILE A C 1
ATOM 751 O O . ILE A 1 96 ? -18.468 -2.474 20.859 1.00 85.25 96 ILE A O 1
ATOM 755 N N . PHE A 1 97 ? -16.544 -1.438 20.325 1.00 86.44 97 PHE A N 1
ATOM 756 C CA . PHE A 1 97 ? -17.023 -0.091 20.618 1.00 86.44 97 PHE A CA 1
ATOM 757 C C . PHE A 1 97 ? -18.188 0.314 19.709 1.00 86.44 97 PHE A C 1
ATOM 759 O O . PHE A 1 97 ? -19.189 0.857 20.169 1.00 86.44 97 PHE A O 1
ATOM 766 N N . ASN A 1 98 ? -18.105 0.020 18.413 1.00 88.50 98 ASN A N 1
ATOM 767 C CA . ASN A 1 98 ? -19.184 0.337 17.489 1.00 88.50 98 ASN A CA 1
ATOM 768 C C . ASN A 1 98 ? -20.426 -0.520 17.763 1.00 88.50 98 ASN A C 1
ATOM 770 O O . ASN A 1 98 ? -21.538 -0.009 17.717 1.00 88.50 98 ASN A O 1
ATOM 774 N N . GLN A 1 99 ? -20.263 -1.801 18.107 1.00 89.88 99 GLN A N 1
ATOM 775 C CA . GLN A 1 99 ? -21.379 -2.656 18.518 1.00 89.88 99 GLN A CA 1
ATOM 776 C C . GLN A 1 99 ? -22.054 -2.132 19.790 1.00 89.88 99 GLN A C 1
ATOM 778 O O . GLN A 1 99 ? -23.279 -2.036 19.825 1.00 89.88 99 GLN A O 1
ATOM 783 N N . SER A 1 100 ? -21.285 -1.750 20.814 1.00 87.00 100 SER A N 1
ATOM 784 C CA . SER A 1 100 ? -21.852 -1.198 22.050 1.00 87.00 100 SER A CA 1
ATOM 785 C C . SER A 1 100 ? -22.549 0.136 21.802 1.00 87.00 100 SER A C 1
ATOM 787 O O . SER A 1 100 ? -23.652 0.347 22.305 1.00 87.00 100 SER A O 1
ATOM 789 N N . LYS A 1 101 ? -21.964 0.994 20.959 1.00 89.19 101 LYS A N 1
ATOM 790 C CA . LYS A 1 101 ? -22.576 2.250 20.531 1.00 89.19 101 LYS A CA 1
ATOM 791 C C . LYS A 1 101 ? -23.873 2.016 19.762 1.00 89.19 101 LYS A C 1
ATOM 793 O O . LYS A 1 101 ? -24.862 2.660 20.069 1.00 89.19 101 LYS A O 1
ATOM 798 N N . LEU A 1 102 ? -23.912 1.072 18.822 1.00 87.31 102 LEU A N 1
ATOM 799 C CA . LEU A 1 102 ? -25.132 0.739 18.081 1.00 87.31 102 LEU A CA 1
ATOM 800 C C . LEU A 1 102 ? -26.232 0.199 19.000 1.00 87.31 102 LEU A C 1
ATOM 802 O O . LEU A 1 102 ? -27.392 0.564 18.833 1.00 87.31 102 LEU A O 1
ATOM 806 N N . ILE A 1 103 ? -25.883 -0.644 19.978 1.00 85.19 103 ILE A N 1
ATOM 807 C CA . ILE A 1 103 ? -26.832 -1.130 20.991 1.00 85.19 103 ILE A CA 1
ATOM 808 C C . ILE A 1 103 ? -27.341 0.036 21.840 1.00 85.19 103 ILE A C 1
ATOM 810 O O . ILE A 1 103 ? -28.545 0.133 22.072 1.00 85.19 103 ILE A O 1
ATOM 814 N N . TYR A 1 104 ? -26.445 0.924 22.279 1.00 83.62 104 TYR A N 1
ATOM 815 C CA . TYR A 1 104 ? -26.802 2.117 23.039 1.00 83.62 104 TYR A CA 1
ATOM 816 C C . TYR A 1 104 ? -27.727 3.026 22.234 1.00 83.62 104 TYR A C 1
ATOM 818 O O . TYR A 1 104 ? -28.802 3.356 22.713 1.00 83.62 104 TYR A O 1
ATOM 826 N N . ASP A 1 105 ? -27.365 3.360 20.998 1.00 84.12 105 ASP A N 1
ATOM 827 C CA . ASP A 1 105 ? -28.145 4.224 20.115 1.00 84.12 105 ASP A CA 1
ATOM 828 C C . ASP A 1 105 ? -29.508 3.592 19.791 1.00 84.12 105 ASP A C 1
ATOM 830 O O . ASP A 1 105 ? -30.526 4.282 19.797 1.00 84.12 105 ASP A O 1
ATOM 834 N N . TYR A 1 106 ? -29.566 2.273 19.567 1.00 80.19 106 TYR A N 1
ATOM 835 C CA . TYR A 1 106 ? -30.823 1.544 19.372 1.00 80.19 106 TYR A CA 1
ATOM 836 C C . TYR A 1 106 ? -31.706 1.568 20.624 1.00 80.19 106 TYR A C 1
ATOM 838 O O . TYR A 1 106 ? -32.915 1.776 20.523 1.00 80.19 106 TYR A O 1
ATOM 846 N N . ALA A 1 107 ? -31.119 1.370 21.805 1.00 74.06 107 ALA A N 1
ATOM 847 C CA . ALA A 1 107 ? -31.856 1.383 23.062 1.00 74.06 107 ALA A CA 1
ATOM 848 C C . ALA A 1 107 ? -32.269 2.807 23.477 1.00 74.06 107 ALA A C 1
ATOM 850 O O . ALA A 1 107 ? -33.347 2.995 24.035 1.00 74.06 107 ALA A O 1
ATOM 851 N N . PHE A 1 108 ? -31.451 3.811 23.172 1.00 71.06 108 PHE A N 1
ATOM 852 C CA . PHE A 1 108 ? -31.698 5.216 23.476 1.00 71.06 108 PHE A CA 1
ATOM 853 C C . PHE A 1 108 ? -32.694 5.856 22.505 1.00 71.06 108 PHE A C 1
ATOM 855 O O . PHE A 1 108 ? -33.381 6.807 22.879 1.00 71.06 108 PHE A O 1
ATOM 862 N N . LYS A 1 109 ? -32.819 5.334 21.274 1.00 68.31 109 LYS A N 1
ATOM 863 C CA . LYS A 1 109 ? -33.783 5.850 20.301 1.00 68.31 109 LYS A CA 1
ATOM 864 C C . LYS A 1 109 ? -35.201 5.768 20.875 1.00 68.31 109 LYS A C 1
ATOM 866 O O . LYS A 1 109 ? -35.731 4.707 21.201 1.00 68.31 109 LYS A O 1
ATOM 871 N N . GLU A 1 110 ? -35.763 6.958 21.016 1.00 53.59 110 GLU A N 1
ATOM 872 C CA . GLU A 1 110 ? -36.965 7.307 21.758 1.00 53.59 110 GLU A CA 1
ATOM 873 C C . GLU A 1 110 ? -38.155 6.395 21.405 1.00 53.59 110 GLU A C 1
ATOM 875 O O . GLU A 1 110 ?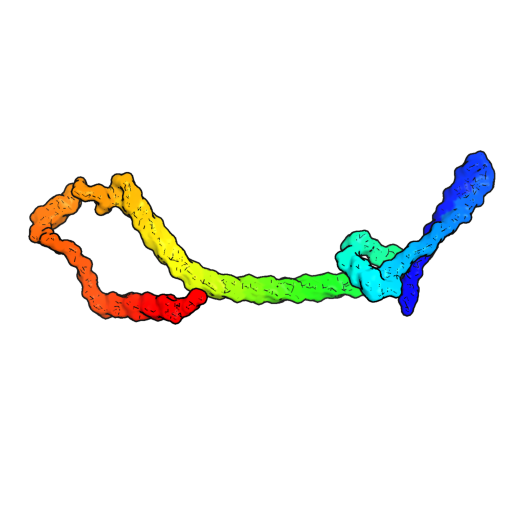 -38.508 6.248 20.232 1.00 53.59 110 GLU A O 1
ATOM 880 N N . ASN A 1 111 ? -38.764 5.795 22.441 1.00 53.09 111 ASN A N 1
ATOM 881 C CA . ASN A 1 111 ? -39.778 4.715 22.441 1.00 53.09 111 ASN A CA 1
ATOM 882 C C . ASN A 1 111 ? -39.276 3.260 22.487 1.00 53.09 111 ASN A C 1
ATOM 884 O O . ASN A 1 111 ? -40.079 2.339 22.314 1.00 53.09 111 ASN A O 1
ATOM 888 N N . SER A 1 112 ? -38.000 3.000 22.783 1.00 55.22 112 SER A N 1
ATOM 889 C CA . SER A 1 112 ? -37.609 1.637 23.157 1.00 55.22 112 SER A CA 1
ATOM 890 C C . SER A 1 112 ? -38.221 1.252 24.519 1.00 55.22 112 SER A C 1
ATOM 892 O O . SER A 1 112 ? -38.276 2.045 25.465 1.00 55.22 112 SER A O 1
ATOM 894 N N . ILE A 1 113 ? -38.676 0.003 24.620 1.00 55.78 113 ILE A N 1
ATOM 895 C CA . ILE A 1 113 ? -39.295 -0.616 25.810 1.00 55.78 113 ILE A CA 1
ATOM 896 C C . ILE A 1 113 ? -38.362 -0.533 27.045 1.00 55.78 113 ILE A C 1
ATOM 898 O O . ILE A 1 113 ? -38.813 -0.665 28.178 1.00 55.78 113 ILE A O 1
ATOM 902 N N . PHE A 1 114 ? -37.062 -0.286 26.848 1.00 52.16 114 PHE A N 1
ATOM 903 C CA . PHE A 1 114 ? -36.056 -0.266 27.912 1.00 52.16 114 PHE A CA 1
ATOM 904 C C . PHE A 1 114 ? -35.874 1.091 28.607 1.00 52.16 114 PHE A C 1
ATOM 906 O O . PHE A 1 114 ? -35.509 1.104 29.778 1.00 52.16 114 PHE A O 1
ATOM 913 N N . PHE A 1 115 ? -36.119 2.215 27.923 1.00 51.19 115 PHE A N 1
ATOM 914 C CA . PHE A 1 115 ? -35.861 3.563 28.467 1.00 51.19 115 PHE A CA 1
ATOM 915 C C . PHE A 1 115 ? -37.107 4.448 28.580 1.00 51.19 115 PHE A C 1
ATOM 917 O O . PHE A 1 115 ? -37.071 5.470 29.266 1.00 51.19 115 PHE A O 1
ATOM 924 N N . SER A 1 116 ? -38.234 4.046 27.983 1.00 52.69 116 SER A N 1
ATOM 925 C CA . SER A 1 116 ? -39.536 4.588 28.372 1.00 52.69 116 SER A CA 1
ATOM 926 C C . SER A 1 116 ? -39.839 4.092 29.785 1.00 52.69 116 SER A C 1
ATOM 928 O O . SER A 1 116 ? -40.172 2.923 29.978 1.00 52.69 116 SER A O 1
ATOM 930 N N . GLY A 1 117 ? -39.651 4.959 30.783 1.00 52.94 117 GLY A N 1
ATOM 931 C CA . GLY A 1 117 ? -39.809 4.693 32.221 1.00 52.94 117 GLY A CA 1
ATOM 932 C C . GLY A 1 117 ? -41.234 4.351 32.674 1.00 52.94 117 GLY A C 1
ATOM 933 O O . GLY A 1 117 ? -41.668 4.786 33.736 1.00 52.94 117 GLY A O 1
ATOM 934 N N . GLN A 1 118 ? -41.984 3.599 31.872 1.00 52.66 118 GLN A N 1
ATOM 935 C CA . GLN A 1 118 ? -43.373 3.253 32.118 1.00 52.66 118 GLN A CA 1
ATOM 936 C C . GLN A 1 118 ? -43.755 1.910 31.479 1.00 52.66 118 GLN A C 1
ATOM 938 O O . GLN A 1 118 ? -44.859 1.756 30.959 1.00 52.66 118 GLN A O 1
ATOM 943 N N . THR A 1 119 ? -42.864 0.918 31.475 1.00 56.31 119 THR A N 1
ATOM 944 C CA . THR A 1 119 ? -43.277 -0.434 31.087 1.00 56.31 119 THR A CA 1
ATOM 945 C C . THR A 1 119 ? -43.910 -1.146 32.280 1.00 56.31 119 THR A C 1
ATOM 947 O O . THR A 1 119 ? -43.379 -1.129 33.387 1.00 56.31 119 THR A O 1
ATOM 950 N N . ASP A 1 120 ? -45.058 -1.793 32.048 1.00 57.50 120 ASP A N 1
ATOM 951 C CA . ASP A 1 120 ? -45.770 -2.684 32.991 1.00 57.50 120 ASP A CA 1
ATOM 952 C C . ASP A 1 120 ? -44.833 -3.694 33.678 1.00 57.50 120 ASP A C 1
ATOM 954 O O . ASP A 1 120 ? -45.096 -4.166 34.780 1.00 57.50 120 ASP A O 1
ATOM 958 N N . LEU A 1 121 ? -43.706 -3.997 33.033 1.00 62.00 121 LEU A N 1
ATOM 959 C CA . LEU A 1 121 ? -42.647 -4.838 33.559 1.00 62.00 121 LEU A CA 1
ATOM 960 C C . LEU A 1 121 ? -41.959 -4.198 34.768 1.00 62.00 121 LEU A C 1
ATOM 962 O O . LEU A 1 121 ? -41.865 -4.858 35.793 1.00 62.00 121 LEU A O 1
ATOM 966 N N . ASP A 1 122 ? -41.539 -2.933 34.700 1.00 65.50 122 ASP A N 1
ATOM 967 C CA . ASP A 1 122 ? -40.838 -2.271 35.809 1.00 65.50 122 ASP A CA 1
ATOM 968 C C . ASP A 1 122 ? -41.762 -2.084 37.024 1.00 65.50 122 ASP A C 1
ATOM 970 O O . ASP A 1 122 ? -41.376 -2.372 38.158 1.00 65.50 122 ASP A O 1
ATOM 974 N N . SER A 1 123 ? -43.034 -1.726 36.799 1.00 65.00 123 SER A N 1
ATOM 975 C CA . SER A 1 123 ? -44.025 -1.628 37.879 1.00 65.00 123 SER A CA 1
ATOM 976 C C . SER A 1 123 ? -44.360 -2.996 38.488 1.00 65.00 123 SER A C 1
ATOM 978 O O . SER A 1 123 ? -44.347 -3.118 39.715 1.00 65.00 123 SER A O 1
ATOM 980 N N . LYS A 1 124 ? -44.575 -4.049 37.680 1.00 65.56 124 LYS A N 1
ATOM 981 C CA . LYS A 1 124 ? -44.786 -5.423 38.179 1.00 65.56 124 LYS A CA 1
ATOM 982 C C . LYS A 1 124 ? -43.570 -5.982 38.890 1.00 65.56 124 LYS A C 1
ATOM 984 O O . LYS A 1 124 ? -43.730 -6.731 39.849 1.00 65.56 124 LYS A O 1
ATOM 989 N N . LEU A 1 125 ? -42.370 -5.680 38.410 1.00 67.38 125 LEU A N 1
ATOM 990 C CA . LEU A 1 125 ? -41.125 -6.184 38.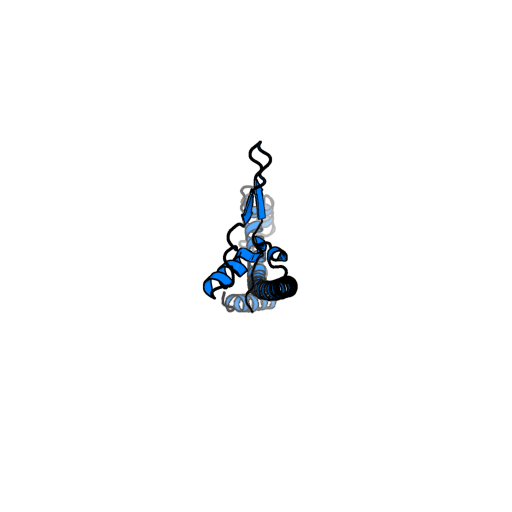975 1.00 67.38 125 LEU A CA 1
ATOM 991 C C . LEU A 1 125 ? -40.857 -5.489 40.313 1.00 67.38 125 LEU A C 1
ATOM 993 O O . LEU A 1 125 ? -40.576 -6.164 41.299 1.00 67.38 125 LEU A O 1
ATOM 997 N N . LYS A 1 126 ? -41.089 -4.176 40.397 1.00 66.88 126 LYS A N 1
ATOM 998 C CA . LYS A 1 126 ? -41.013 -3.403 41.643 1.00 66.88 126 LYS A CA 1
ATOM 999 C C . LYS A 1 126 ? -42.076 -3.815 42.665 1.00 66.88 126 LYS A C 1
ATOM 1001 O O . LYS A 1 126 ? -41.746 -3.943 43.843 1.00 66.88 126 LYS A O 1
ATOM 1006 N N . ASP A 1 127 ? -43.308 -4.077 42.230 1.00 70.94 127 ASP A N 1
ATOM 1007 C CA . ASP A 1 127 ? -44.396 -4.533 43.107 1.00 70.94 127 ASP A CA 1
ATOM 1008 C C . ASP A 1 127 ? -44.185 -5.982 43.589 1.00 70.94 127 ASP A C 1
ATOM 1010 O O . ASP A 1 127 ? -44.300 -6.261 44.784 1.00 70.94 127 ASP A O 1
ATOM 1014 N N . LYS A 1 128 ? -43.759 -6.898 42.700 1.00 66.75 128 LYS A N 1
ATOM 1015 C CA . LYS A 1 128 ? -43.462 -8.297 43.065 1.00 66.75 128 LYS A CA 1
ATOM 1016 C C . LYS A 1 128 ? -42.221 -8.456 43.932 1.00 66.75 128 LYS A C 1
ATOM 1018 O O . LYS A 1 128 ? -42.234 -9.288 44.835 1.00 66.75 128 LYS A O 1
ATOM 1023 N N . LEU A 1 129 ? -41.136 -7.743 43.634 1.00 69.50 129 LEU A N 1
ATOM 1024 C CA . LEU A 1 129 ? -39.870 -7.922 44.352 1.00 69.50 129 LEU A CA 1
ATOM 1025 C C . LEU A 1 129 ? -39.734 -6.985 45.555 1.00 69.50 129 LEU A C 1
ATOM 1027 O O . LEU A 1 129 ? -38.871 -7.232 46.392 1.00 69.50 129 LEU A O 1
ATOM 1031 N N . ARG A 1 130 ? -40.553 -5.924 45.669 1.00 67.81 130 ARG A N 1
ATOM 1032 C CA . ARG A 1 130 ? -40.439 -4.886 46.718 1.00 67.81 130 ARG A CA 1
ATOM 1033 C C . ARG A 1 130 ? -38.999 -4.383 46.920 1.00 67.81 130 ARG A C 1
ATOM 1035 O O . ARG A 1 130 ? -38.599 -4.030 48.028 1.00 67.81 130 ARG A O 1
ATOM 1042 N N . VAL A 1 131 ? -38.193 -4.366 45.860 1.00 67.00 131 VAL A N 1
ATOM 1043 C CA 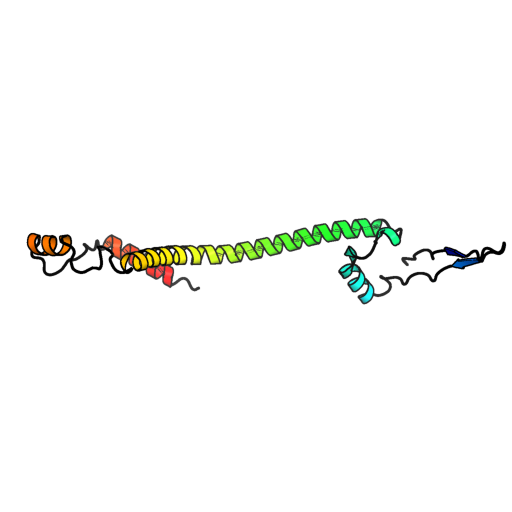. VAL A 1 131 ? -36.766 -4.026 45.930 1.00 67.00 131 VAL A CA 1
ATOM 1044 C C . VAL A 1 131 ? -36.539 -2.547 45.657 1.00 67.00 131 VAL A C 1
ATOM 1046 O O . VAL A 1 131 ? -37.094 -1.967 44.726 1.00 67.00 131 VAL A O 1
ATOM 1049 N N . LYS A 1 132 ? -35.687 -1.935 46.486 1.00 66.56 132 LYS A N 1
ATOM 1050 C CA . LYS A 1 132 ? -35.264 -0.534 46.349 1.00 66.56 132 LYS A CA 1
ATOM 1051 C C . LYS A 1 132 ? -34.169 -0.352 45.290 1.00 66.56 132 LYS A C 1
ATOM 1053 O O . LYS A 1 132 ? -34.037 0.738 44.746 1.00 66.56 132 LYS A O 1
ATOM 1058 N N . TYR A 1 133 ? -33.415 -1.413 44.995 1.00 61.91 133 TYR A N 1
ATOM 1059 C CA . TYR A 1 133 ? -32.308 -1.419 44.041 1.00 6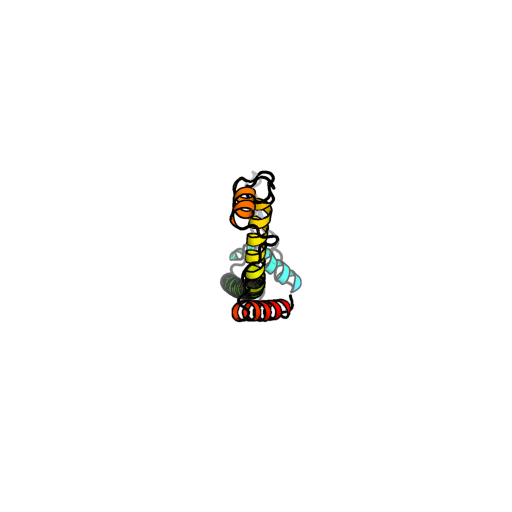1.91 133 TYR A CA 1
ATOM 1060 C C . TYR A 1 133 ? -32.284 -2.742 43.273 1.00 61.91 133 TYR A C 1
ATOM 1062 O O . TYR A 1 133 ? -32.545 -3.796 43.853 1.00 61.91 133 TYR A O 1
ATOM 1070 N N . ILE A 1 134 ? -31.941 -2.679 41.988 1.00 66.50 134 ILE A N 1
ATOM 1071 C CA . ILE A 1 134 ? -31.622 -3.849 41.170 1.00 66.50 134 ILE A CA 1
ATOM 1072 C C . ILE A 1 134 ? -30.100 -3.894 41.072 1.00 66.50 134 ILE A C 1
ATOM 1074 O O . ILE A 1 134 ? -29.484 -2.999 40.499 1.00 66.50 134 ILE A O 1
ATOM 1078 N N . CYS A 1 135 ? -29.499 -4.915 41.675 1.00 71.44 135 CYS A N 1
ATOM 1079 C CA . CYS A 1 135 ? -28.065 -5.155 41.593 1.00 71.44 135 CYS A CA 1
ATOM 1080 C C . CYS A 1 135 ? -27.824 -6.325 40.645 1.00 71.44 135 CYS A C 1
ATOM 1082 O O . CYS A 1 135 ? -28.452 -7.375 40.781 1.00 71.44 135 CYS A O 1
ATOM 1084 N N . PHE A 1 136 ? -26.890 -6.165 39.715 1.00 71.50 136 PHE A N 1
ATOM 1085 C CA . PHE A 1 136 ? -26.377 -7.295 38.954 1.00 71.50 136 PHE A CA 1
ATOM 1086 C C . PHE A 1 136 ? -25.390 -8.056 39.834 1.00 71.50 136 PHE A C 1
ATOM 1088 O O . PHE A 1 136 ? -24.524 -7.450 40.470 1.00 71.50 136 PHE A O 1
ATOM 1095 N N . TYR A 1 137 ? -25.554 -9.377 39.915 1.00 75.25 137 TYR A N 1
ATOM 1096 C CA . TYR A 1 137 ? -24.631 -10.221 40.661 1.00 75.25 137 TYR A CA 1
ATOM 1097 C C . TYR A 1 137 ? -23.251 -10.126 40.013 1.00 75.25 137 TYR A C 1
ATOM 1099 O O . TYR A 1 137 ? -23.067 -10.496 38.856 1.00 75.25 137 TYR A O 1
ATOM 1107 N N . ASN A 1 138 ? -22.303 -9.575 40.763 1.00 75.50 138 ASN A N 1
ATOM 1108 C CA . ASN A 1 138 ? -20.929 -9.451 40.329 1.00 75.50 138 ASN A CA 1
ATOM 1109 C C . ASN A 1 138 ? -20.158 -10.686 40.797 1.00 75.50 138 ASN A C 1
ATOM 1111 O O . ASN A 1 138 ? -19.813 -10.800 41.974 1.00 75.50 138 ASN A O 1
ATOM 1115 N N . GLU A 1 139 ? -19.880 -11.597 39.872 1.00 86.12 139 GLU A N 1
ATOM 1116 C CA . GLU A 1 139 ? -18.949 -12.684 40.130 1.00 86.12 139 GLU A CA 1
ATOM 1117 C C . GLU A 1 139 ? -17.520 -12.132 40.114 1.00 86.12 139 GLU A C 1
ATOM 1119 O O . GLU A 1 139 ? -16.985 -11.764 39.066 1.00 86.12 139 GLU A O 1
ATOM 1124 N N . LEU A 1 140 ? -16.916 -12.042 41.303 1.00 82.81 140 LEU A N 1
ATOM 1125 C CA . LEU A 1 140 ? -15.643 -11.350 41.518 1.00 82.81 140 LEU A CA 1
ATOM 1126 C C . LEU A 1 140 ? -14.533 -11.884 40.603 1.00 82.81 140 LEU A C 1
ATOM 1128 O O . LEU A 1 140 ? -13.845 -11.093 39.969 1.00 82.81 140 LEU A O 1
ATOM 1132 N N . ALA A 1 141 ? -14.433 -13.210 40.462 1.00 83.69 141 ALA A N 1
ATOM 1133 C CA . ALA A 1 141 ? -13.437 -13.859 39.610 1.00 83.69 141 ALA A CA 1
ATOM 1134 C C . ALA A 1 141 ? -13.577 -13.455 38.133 1.00 83.69 141 ALA A C 1
ATOM 1136 O O . ALA A 1 141 ? -12.587 -13.193 37.448 1.00 83.69 141 ALA A O 1
ATOM 1137 N N . ILE A 1 142 ? -14.816 -13.352 37.644 1.00 79.81 142 ILE A N 1
ATOM 1138 C CA . ILE A 1 142 ? -15.090 -12.926 36.272 1.00 79.81 142 ILE A CA 1
ATOM 1139 C C . ILE A 1 142 ? -14.716 -11.451 36.124 1.00 79.81 142 ILE A C 1
ATOM 1141 O O . ILE A 1 142 ? -13.959 -11.096 35.223 1.00 79.81 142 ILE A O 1
ATOM 1145 N N . THR A 1 143 ? -15.164 -10.589 37.030 1.00 81.88 143 THR A N 1
ATOM 1146 C CA . THR A 1 143 ? -14.924 -9.143 36.930 1.00 81.88 143 THR A CA 1
ATOM 1147 C C . THR A 1 143 ? -13.464 -8.750 37.114 1.00 81.88 143 THR A C 1
ATOM 1149 O O . THR A 1 143 ? -13.007 -7.816 36.454 1.00 81.88 143 THR A O 1
ATOM 1152 N N . GLU A 1 144 ? -12.713 -9.453 37.958 1.00 85.12 144 GLU A N 1
ATOM 1153 C CA . GLU A 1 144 ? -11.260 -9.292 38.052 1.00 85.12 144 GLU A CA 1
ATOM 1154 C C . GLU A 1 144 ? -10.588 -9.690 36.735 1.00 85.12 144 GLU A C 1
ATOM 1156 O O . GLU A 1 144 ? -9.819 -8.897 36.193 1.00 85.12 144 GLU A O 1
ATOM 1161 N N . SER A 1 145 ? -10.977 -10.823 36.135 1.00 83.88 145 SER A N 1
ATOM 1162 C CA . SER A 1 145 ? -10.423 -11.251 34.841 1.00 83.88 145 SER A CA 1
ATOM 1163 C C . SER A 1 145 ? -10.706 -10.258 33.704 1.00 83.88 145 SER A C 1
ATOM 1165 O O . SER A 1 145 ? -9.830 -9.976 32.884 1.00 83.88 145 SER A O 1
ATOM 1167 N N . TRP A 1 146 ? -11.907 -9.667 33.665 1.00 80.50 146 TRP A N 1
ATOM 1168 C CA . TRP A 1 146 ? -12.258 -8.640 32.680 1.00 80.50 146 TRP A CA 1
ATOM 1169 C C . TRP A 1 146 ? -11.498 -7.335 32.913 1.00 80.50 146 TRP A C 1
ATOM 1171 O O . TRP A 1 146 ? -11.063 -6.709 31.946 1.00 80.50 146 TRP A O 1
ATOM 1181 N N . ARG A 1 147 ? -11.296 -6.945 34.176 1.00 84.19 147 ARG A N 1
ATOM 1182 C CA . ARG A 1 147 ? -10.553 -5.736 34.553 1.00 84.19 147 ARG A CA 1
ATOM 1183 C C . ARG A 1 147 ? -9.075 -5.845 34.200 1.00 84.19 147 ARG A C 1
ATOM 1185 O O . ARG A 1 147 ? -8.525 -4.925 33.604 1.00 84.19 147 ARG A O 1
ATOM 1192 N N . GLU A 1 148 ? -8.440 -6.969 34.516 1.00 87.88 148 GLU A N 1
ATOM 1193 C CA . GLU A 1 148 ? -7.049 -7.218 34.126 1.00 87.88 148 GLU A CA 1
ATOM 1194 C C . GLU A 1 148 ? -6.890 -7.208 32.605 1.00 87.88 148 GLU A C 1
ATOM 1196 O O . GLU A 1 148 ? -5.955 -6.610 32.069 1.00 87.88 148 GLU A O 1
ATOM 1201 N N . LYS A 1 149 ? -7.838 -7.823 31.890 1.00 82.31 149 LYS A N 1
ATOM 1202 C CA . LYS A 1 149 ? -7.827 -7.856 30.428 1.00 82.31 149 LYS A CA 1
ATOM 1203 C C . LYS A 1 149 ? -8.025 -6.466 29.820 1.00 82.31 149 LYS A C 1
ATOM 1205 O O . LYS A 1 149 ? -7.347 -6.165 28.843 1.00 82.31 149 LYS A O 1
ATOM 1210 N N . SER A 1 150 ? -8.879 -5.614 30.395 1.00 76.50 150 SER A N 1
ATOM 1211 C CA . SER A 1 150 ? -9.065 -4.242 29.899 1.00 76.50 150 SER A CA 1
ATOM 1212 C C . SER A 1 150 ? -7.842 -3.367 30.166 1.00 76.50 150 SER A C 1
ATOM 1214 O O . SER A 1 150 ? -7.392 -2.685 29.252 1.00 76.50 150 SER A O 1
ATOM 1216 N N . LEU A 1 151 ? -7.243 -3.448 31.360 1.00 81.56 151 LEU A N 1
ATOM 1217 C CA . LEU A 1 151 ? -6.003 -2.733 31.690 1.00 81.56 151 LEU A CA 1
ATOM 1218 C C . LEU A 1 151 ? -4.853 -3.152 30.765 1.00 81.56 151 LEU A C 1
ATOM 1220 O O . LEU A 1 151 ? -4.062 -2.323 30.311 1.00 81.56 151 LEU A O 1
ATOM 1224 N N . LYS A 1 152 ? -4.781 -4.444 30.428 1.00 78.31 152 LYS A N 1
ATOM 1225 C CA . LYS A 1 152 ? -3.827 -4.957 29.442 1.00 78.31 152 LYS A CA 1
ATOM 1226 C C . LYS A 1 152 ? -4.068 -4.398 28.039 1.00 78.31 152 LYS A C 1
ATOM 1228 O O . LYS A 1 152 ? -3.118 -4.288 27.285 1.00 78.31 152 LYS A O 1
ATOM 1233 N N . TRP A 1 153 ? -5.306 -4.086 27.667 1.00 72.25 153 TRP A N 1
ATOM 1234 C CA . TRP A 1 153 ? -5.619 -3.510 26.356 1.00 72.25 153 TRP A CA 1
ATOM 1235 C C . TRP A 1 153 ? -5.355 -1.999 26.315 1.00 72.25 153 TRP A C 1
ATOM 1237 O O . TRP A 1 153 ? -4.917 -1.495 25.291 1.00 72.25 153 TRP A O 1
ATOM 1247 N N . GLU A 1 154 ? -5.548 -1.299 27.434 1.00 69.00 154 GLU A N 1
ATOM 1248 C CA . GLU A 1 154 ? -5.336 0.151 27.578 1.00 69.00 154 GLU A CA 1
ATOM 1249 C C . GLU A 1 154 ? -3.846 0.538 27.692 1.00 69.00 154 GLU A C 1
ATOM 1251 O O . GLU A 1 154 ? -3.447 1.646 27.348 1.00 69.00 154 GLU A O 1
ATOM 1256 N N . SER A 1 155 ? -3.007 -0.395 28.150 1.00 67.94 155 SER A N 1
ATOM 1257 C CA . SER A 1 155 ? -1.548 -0.237 28.271 1.00 67.94 155 SER A CA 1
ATOM 1258 C C . SER A 1 155 ? -0.771 -0.521 26.985 1.00 67.94 155 SER A C 1
ATOM 1260 O O . SER A 1 155 ? 0.445 -0.321 26.959 1.00 67.94 155 SER A O 1
ATOM 1262 N N . ILE A 1 156 ? -1.436 -0.978 25.920 1.00 56.47 156 ILE A N 1
ATOM 1263 C CA . ILE A 1 156 ? -0.795 -1.124 24.617 1.00 56.47 156 ILE A CA 1
ATOM 1264 C C . ILE A 1 156 ? -0.932 0.231 23.914 1.00 56.47 156 ILE A C 1
ATOM 1266 O O . ILE A 1 156 ? -2.057 0.621 23.603 1.00 56.47 156 ILE A O 1
ATOM 1270 N N . PRO A 1 157 ? 0.170 0.968 23.682 1.00 46.97 157 PRO A N 1
ATOM 1271 C CA . PRO A 1 157 ? 0.085 2.279 23.060 1.00 46.97 157 PRO A CA 1
ATOM 1272 C C . PRO A 1 157 ? -0.480 2.158 21.639 1.00 46.97 157 PRO A C 1
ATOM 1274 O O . PRO A 1 157 ? -0.222 1.165 20.941 1.00 46.97 157 PRO A O 1
ATOM 1277 N N . ILE A 1 158 ? -1.280 3.166 21.284 1.00 49.88 158 ILE A N 1
ATOM 1278 C CA . ILE A 1 158 ? -1.739 3.492 19.927 1.00 49.88 158 ILE A CA 1
ATOM 1279 C C . ILE A 1 158 ? -0.521 3.919 19.111 1.00 49.88 158 ILE A C 1
ATOM 1281 O O . ILE A 1 158 ? 0.248 4.762 19.635 1.00 49.88 158 ILE A O 1
#

Organism: NCBI:txid1348616

Radius of gyration: 38.75 Å; chains: 1; bounding box: 74×33×112 Å